Protein AF-A0A8S2X9A6-F1 (afdb_monomer)

Organism: NCBI:txid392030

Nearest PDB structures (foldseek):
  8bhv-assembly1_R  TM=3.637E-01  e=6.060E+00  Homo sapiens
  6nrb-assembly1_1  TM=2.715E-01  e=9.079E+00  Homo sapiens

Secondary structure (DSSP, 8-state):
-HHHHHHTTS-HHHHHHHHHHHHHHHHHHIIIIIHHHHTTS----GGGSPPPP-HHHHHHHHHHHHHHHHTT----

pLDDT: mean 84.87, std 14.99, range [49.38, 97.5]

Sequence (76 aa):
TILDAFKLFFTNEMLELIVLHANLYAKRYYDKKIRPRQDSTNVRSDSHFWKPVDRIELESFIGLLIQSGVHRSNHE

InterPro domains:
  IPR029526 PiggyBac transposable element-derived protein [PF13843] (4-74)

Radius of gyration: 16.94 Å; Cα contacts (8 Å, |Δi|>4): 23; chains: 1; bounding box: 33×22×50 Å

Foldseek 3Di:
DVVVVVCVVVPPVNLVVCLVVVQVVLVVCCVVPPVVVPVPDDDDDPVPDDDRDDSVNSVVVVVVVVVCVVVVVPDD

Solvent-accessible surface area (backbone atoms only — not comparable to full-atom values): 4696 Å² total; per-residue (Å²): 103,74,67,58,61,50,43,72,77,55,36,71,68,56,51,51,49,50,34,52,50,51,38,53,50,52,50,53,48,40,62,71,66,48,48,77,66,50,83,77,66,77,96,69,68,83,85,78,60,87,73,78,65,49,67,68,59,52,54,51,51,52,50,51,51,54,52,28,59,75,68,67,68,63,86,123

Structure (mmCIF, N/CA/C/O backbone):
data_AF-A0A8S2X9A6-F1
#
_entry.id   AF-A0A8S2X9A6-F1
#
loop_
_atom_site.group_PDB
_atom_site.id
_atom_site.type_symbol
_atom_site.label_atom_id
_atom_site.label_alt_id
_atom_site.label_comp_id
_atom_site.label_asym_id
_atom_site.label_entity_id
_atom_site.label_seq_id
_atom_site.pdbx_PDB_ins_code
_atom_site.Cartn_x
_atom_site.Cartn_y
_atom_site.Cartn_z
_atom_site.occupancy
_atom_site.B_iso_or_equiv
_atom_site.auth_seq_id
_atom_site.auth_comp_id
_atom_site.auth_asym_id
_atom_site.auth_atom_id
_atom_site.pdbx_PDB_model_num
ATOM 1 N N . THR A 1 1 ? -8.815 6.828 18.963 1.00 88.81 1 THR A N 1
ATOM 2 C CA . THR A 1 1 ? -9.848 6.788 17.899 1.00 88.81 1 THR A CA 1
ATOM 3 C C . THR A 1 1 ? -9.861 5.410 17.249 1.00 88.81 1 THR A C 1
ATOM 5 O O . THR A 1 1 ? -8.945 4.637 17.505 1.00 88.81 1 THR A O 1
ATOM 8 N N . ILE A 1 2 ? -10.868 5.068 16.431 1.00 90.31 2 ILE A N 1
ATOM 9 C CA . ILE A 1 2 ? -10.874 3.791 15.677 1.00 90.31 2 ILE A CA 1
ATOM 10 C C . ILE A 1 2 ? -9.630 3.688 14.778 1.00 90.31 2 ILE A C 1
ATOM 12 O O . ILE A 1 2 ? -9.030 2.623 14.675 1.00 90.31 2 ILE A O 1
ATOM 16 N N . LEU A 1 3 ? -9.188 4.816 14.212 1.00 89.88 3 LEU A N 1
ATOM 17 C CA . LEU A 1 3 ? -7.949 4.898 13.442 1.00 89.88 3 LEU A CA 1
ATOM 18 C C . LEU A 1 3 ? -6.713 4.541 14.285 1.00 89.88 3 LEU A C 1
ATOM 20 O O . LEU A 1 3 ? -5.844 3.816 13.815 1.00 89.88 3 LEU A O 1
ATOM 24 N N . ASP A 1 4 ? -6.641 5.003 15.533 1.00 92.38 4 ASP A N 1
ATOM 25 C CA . ASP A 1 4 ? -5.517 4.666 16.420 1.00 92.38 4 ASP A CA 1
ATOM 26 C C . ASP A 1 4 ? -5.514 3.179 16.789 1.00 92.38 4 ASP A C 1
ATOM 28 O O . ASP A 1 4 ? -4.453 2.568 16.835 1.00 92.38 4 ASP A O 1
ATOM 32 N N . ALA A 1 5 ? -6.692 2.577 16.984 1.00 92.00 5 ALA A N 1
ATOM 33 C CA . ALA A 1 5 ? -6.806 1.137 17.206 1.00 92.00 5 ALA A CA 1
ATOM 34 C C . ALA A 1 5 ? -6.357 0.338 15.972 1.00 92.00 5 ALA A C 1
ATOM 36 O O . ALA A 1 5 ? -5.646 -0.652 16.106 1.00 92.00 5 ALA A O 1
ATOM 37 N N . PHE A 1 6 ? -6.709 0.793 14.767 1.00 90.50 6 PHE A N 1
ATOM 38 C CA . PHE A 1 6 ? -6.261 0.181 13.516 1.00 90.50 6 PHE A CA 1
ATOM 39 C C . PHE A 1 6 ? -4.731 0.234 13.352 1.00 90.50 6 PHE A C 1
ATOM 41 O O . PHE A 1 6 ? -4.109 -0.762 12.979 1.00 90.50 6 PHE A O 1
ATOM 48 N N . LYS A 1 7 ? -4.108 1.361 13.716 1.00 91.19 7 LYS A N 1
ATOM 49 C CA . LYS A 1 7 ? -2.646 1.551 13.672 1.00 91.19 7 LYS A CA 1
ATOM 50 C C . LYS A 1 7 ? -1.863 0.644 14.632 1.00 91.19 7 LYS A C 1
ATOM 52 O O . LYS A 1 7 ? -0.658 0.498 14.459 1.00 91.19 7 LYS A O 1
ATOM 57 N N . LEU A 1 8 ? -2.520 0.011 15.609 1.00 93.62 8 LEU A N 1
ATOM 58 C CA . LEU A 1 8 ? -1.889 -1.023 16.442 1.00 93.62 8 LEU A CA 1
ATOM 59 C C . LEU A 1 8 ? -1.653 -2.330 15.672 1.00 93.62 8 LEU A C 1
ATOM 61 O O . LEU A 1 8 ? -0.729 -3.066 16.002 1.00 93.62 8 LEU A O 1
ATOM 65 N N . PHE A 1 9 ? -2.477 -2.619 14.660 1.00 93.31 9 PHE A N 1
ATOM 66 C CA . PHE A 1 9 ? -2.356 -3.821 13.828 1.00 93.31 9 PHE A CA 1
ATOM 67 C C . PHE A 1 9 ? -1.529 -3.568 12.567 1.00 93.31 9 PHE A C 1
ATOM 69 O O . PHE A 1 9 ? -0.770 -4.433 12.140 1.00 93.31 9 PHE A O 1
ATOM 76 N N . PHE A 1 10 ? -1.668 -2.376 11.984 1.00 93.19 10 PHE A N 1
ATOM 77 C CA . PHE A 1 10 ? -0.880 -1.926 10.842 1.00 93.19 10 PHE A CA 1
ATOM 78 C C . PHE A 1 10 ? 0.085 -0.838 11.293 1.00 93.19 10 PHE A C 1
ATOM 80 O O . PHE A 1 10 ? -0.221 0.355 11.215 1.00 93.19 10 PHE A O 1
ATOM 87 N N . THR A 1 11 ? 1.244 -1.263 11.797 1.00 94.94 11 THR A N 1
ATOM 88 C CA . THR A 1 11 ? 2.271 -0.325 12.257 1.00 94.94 11 THR A CA 1
ATOM 89 C C . THR A 1 11 ? 2.890 0.429 11.081 1.00 94.94 11 THR A C 1
ATOM 91 O O . THR A 1 11 ? 2.822 -0.009 9.928 1.00 94.94 11 THR A O 1
ATOM 94 N N . ASN A 1 12 ? 3.523 1.570 11.365 1.00 94.19 12 ASN A N 1
ATOM 95 C CA . ASN A 1 12 ? 4.182 2.376 10.334 1.00 94.19 12 ASN A CA 1
ATOM 96 C C . ASN A 1 12 ? 5.255 1.564 9.594 1.00 94.19 12 ASN A C 1
ATOM 98 O O . ASN A 1 12 ? 5.320 1.601 8.369 1.00 94.19 12 ASN A O 1
ATOM 102 N N . GLU A 1 13 ? 6.034 0.776 10.332 1.00 95.50 13 G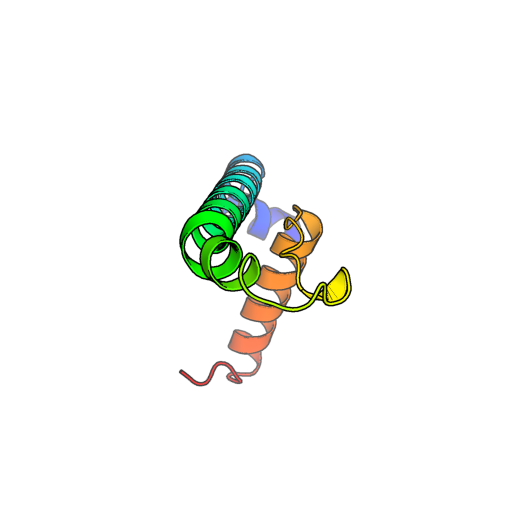LU A N 1
ATOM 103 C CA . GLU A 1 13 ? 7.117 -0.049 9.800 1.00 95.50 13 GLU A CA 1
ATOM 104 C C . GLU A 1 13 ? 6.573 -1.127 8.859 1.00 95.50 13 GLU A C 1
ATOM 106 O O . GLU A 1 13 ? 7.151 -1.386 7.805 1.00 95.50 13 GLU A O 1
ATOM 111 N N . MET A 1 14 ? 5.429 -1.733 9.200 1.00 96.25 14 MET A N 1
ATOM 112 C CA . MET A 1 14 ? 4.769 -2.702 8.323 1.00 96.25 14 MET A CA 1
ATOM 113 C C . MET A 1 14 ? 4.294 -2.053 7.025 1.00 96.25 14 MET A C 1
ATOM 115 O O . MET A 1 14 ? 4.514 -2.608 5.949 1.00 96.25 14 MET A O 1
ATOM 119 N N . LEU A 1 15 ? 3.661 -0.881 7.110 1.00 95.88 15 LEU A N 1
ATOM 120 C CA . LEU A 1 15 ? 3.181 -0.159 5.931 1.00 95.88 15 LEU A CA 1
ATOM 121 C C . LEU A 1 15 ? 4.342 0.243 5.014 1.00 95.88 15 LEU A C 1
ATOM 123 O O . LEU A 1 15 ? 4.274 0.024 3.806 1.00 95.88 15 LEU A O 1
ATOM 127 N N . GLU A 1 16 ? 5.435 0.753 5.579 1.00 96.25 16 GLU A N 1
ATOM 128 C CA . GLU A 1 16 ? 6.652 1.088 4.831 1.00 96.25 16 GLU A CA 1
ATOM 129 C C . GLU A 1 16 ? 7.271 -0.142 4.156 1.00 96.25 16 GLU A C 1
ATOM 131 O O . GLU A 1 16 ? 7.670 -0.080 2.990 1.00 96.25 16 GLU A O 1
ATOM 136 N N . LEU A 1 17 ? 7.295 -1.285 4.848 1.00 97.50 17 LEU A N 1
ATOM 137 C CA . LEU A 1 17 ? 7.817 -2.534 4.301 1.00 97.50 17 LEU A CA 1
ATOM 138 C C . LEU A 1 17 ? 6.953 -3.059 3.144 1.00 97.50 17 LEU A C 1
ATOM 140 O O . LEU A 1 17 ? 7.489 -3.512 2.130 1.00 97.50 17 LEU A O 1
ATOM 144 N N . ILE A 1 18 ? 5.625 -2.950 3.250 1.00 97.06 18 ILE A N 1
ATOM 145 C CA . ILE A 1 18 ? 4.700 -3.296 2.162 1.00 97.06 18 ILE A CA 1
ATOM 146 C C . ILE A 1 18 ? 4.947 -2.392 0.950 1.00 97.06 18 ILE A C 1
ATOM 148 O O . ILE A 1 18 ? 5.103 -2.908 -0.157 1.00 97.06 18 ILE A O 1
ATOM 152 N N . VAL A 1 19 ? 5.046 -1.072 1.147 1.00 97.31 19 VAL A N 1
ATOM 153 C CA . VAL A 1 19 ? 5.342 -0.111 0.067 1.00 97.31 19 VAL A CA 1
ATOM 154 C C . VAL A 1 19 ? 6.665 -0.452 -0.621 1.00 97.31 19 VAL A C 1
ATOM 156 O O . VAL A 1 19 ? 6.731 -0.537 -1.852 1.00 97.31 19 VAL A O 1
ATOM 159 N N . LEU A 1 20 ? 7.718 -0.708 0.161 1.00 97.19 20 LEU A N 1
ATOM 160 C CA . LEU A 1 20 ? 9.029 -1.090 -0.357 1.00 97.19 20 LEU A CA 1
ATOM 161 C C . LEU A 1 20 ? 8.937 -2.352 -1.224 1.00 97.19 20 LEU A C 1
ATOM 163 O O . LEU A 1 20 ? 9.413 -2.361 -2.363 1.00 97.19 20 LEU A O 1
ATOM 167 N N . HIS A 1 21 ? 8.318 -3.415 -0.709 1.00 97.44 21 HIS A N 1
ATOM 168 C CA . HIS A 1 21 ? 8.216 -4.680 -1.429 1.00 97.44 21 HIS A CA 1
ATOM 169 C C . HIS A 1 21 ? 7.306 -4.597 -2.655 1.00 97.44 21 HIS A C 1
ATOM 171 O O . HIS A 1 21 ? 7.657 -5.172 -3.688 1.00 97.44 21 HIS A O 1
ATOM 177 N N . ALA A 1 22 ? 6.198 -3.856 -2.586 1.00 96.06 22 ALA A N 1
ATOM 178 C CA . ALA A 1 22 ? 5.308 -3.623 -3.721 1.00 96.06 22 ALA A CA 1
ATOM 179 C C . ALA A 1 22 ? 6.061 -2.946 -4.875 1.00 96.06 22 ALA A C 1
ATOM 181 O O . ALA A 1 22 ? 6.045 -3.431 -6.009 1.00 96.06 22 ALA A O 1
ATOM 182 N N . ASN A 1 23 ? 6.815 -1.889 -4.570 1.00 95.50 23 ASN A N 1
ATOM 183 C CA . ASN A 1 23 ? 7.609 -1.167 -5.561 1.00 95.50 23 ASN A CA 1
ATOM 184 C C . ASN A 1 23 ? 8.767 -2.002 -6.117 1.00 95.50 23 ASN A C 1
ATOM 186 O O . ASN A 1 23 ? 8.999 -2.011 -7.329 1.00 95.50 23 ASN A O 1
ATOM 190 N N . LEU A 1 24 ? 9.471 -2.754 -5.264 1.00 95.12 24 LEU A N 1
ATOM 191 C CA . LEU A 1 24 ? 10.521 -3.676 -5.705 1.00 95.12 24 LEU A CA 1
ATOM 192 C C . LEU A 1 24 ? 9.971 -4.764 -6.630 1.00 95.12 24 LEU A C 1
ATOM 194 O O . LEU A 1 24 ? 10.588 -5.074 -7.653 1.00 95.12 24 LEU A O 1
ATOM 198 N N . TYR A 1 25 ? 8.822 -5.344 -6.283 1.00 94.00 25 TYR A N 1
ATOM 199 C CA . TYR A 1 25 ? 8.173 -6.362 -7.098 1.00 94.00 25 TYR A CA 1
ATOM 200 C C . TYR A 1 25 ? 7.733 -5.792 -8.447 1.00 94.00 25 TYR A C 1
ATOM 202 O O . TYR A 1 25 ? 8.077 -6.358 -9.485 1.00 94.00 25 TYR A O 1
ATOM 210 N N . ALA A 1 26 ? 7.044 -4.650 -8.447 1.00 91.38 26 ALA A N 1
ATOM 211 C CA . ALA A 1 26 ? 6.567 -4.017 -9.669 1.00 91.38 26 ALA A CA 1
ATOM 212 C C . ALA A 1 26 ? 7.718 -3.647 -10.614 1.00 91.38 26 ALA A C 1
ATOM 214 O O . ALA A 1 26 ? 7.649 -3.938 -11.809 1.00 91.38 26 ALA A O 1
ATOM 215 N N . LYS A 1 27 ? 8.825 -3.117 -10.075 1.00 89.94 27 LYS A N 1
ATOM 216 C CA . LYS A 1 27 ? 10.044 -2.845 -10.847 1.00 89.94 27 LYS A CA 1
ATOM 217 C C . LYS A 1 27 ? 10.614 -4.116 -11.480 1.00 89.94 27 LYS A C 1
ATOM 219 O O . LYS A 1 27 ? 10.829 -4.155 -12.688 1.00 89.94 27 LYS A O 1
ATOM 224 N N . ARG A 1 28 ? 10.798 -5.186 -10.692 1.00 90.50 28 ARG A N 1
ATOM 225 C CA . ARG A 1 28 ? 11.297 -6.483 -11.197 1.00 90.50 28 ARG A CA 1
ATOM 226 C C . ARG A 1 28 ? 10.384 -7.071 -12.270 1.00 90.50 28 ARG A C 1
ATOM 228 O O . ARG A 1 28 ? 10.871 -7.638 -13.246 1.00 90.50 28 ARG A O 1
ATOM 235 N N . TYR A 1 29 ? 9.072 -6.960 -12.085 1.00 87.69 29 TYR A N 1
ATOM 236 C CA . TYR A 1 29 ? 8.091 -7.424 -13.056 1.00 87.69 29 TYR A CA 1
ATOM 237 C C . TYR A 1 29 ? 8.195 -6.632 -14.364 1.00 87.69 29 TYR A C 1
ATOM 239 O O . TYR A 1 29 ? 8.295 -7.235 -15.433 1.00 87.69 29 TYR A O 1
ATOM 247 N N . TYR A 1 30 ? 8.245 -5.301 -14.278 1.00 83.62 30 TYR A N 1
ATOM 248 C CA . TYR A 1 30 ? 8.381 -4.419 -15.432 1.00 83.62 30 TYR A CA 1
ATOM 249 C C . TYR A 1 30 ? 9.669 -4.702 -16.216 1.00 83.62 30 TYR A C 1
ATOM 251 O O . TYR A 1 30 ? 9.611 -4.971 -17.419 1.00 83.62 30 TYR A O 1
ATOM 259 N N . ASP A 1 31 ? 10.811 -4.752 -15.526 1.00 84.12 31 ASP A N 1
ATOM 260 C CA . ASP A 1 31 ? 12.120 -5.019 -16.131 1.00 84.12 31 ASP A CA 1
ATOM 261 C C . ASP A 1 31 ? 12.181 -6.398 -16.806 1.00 84.12 31 ASP A C 1
ATOM 263 O O . ASP A 1 31 ? 12.789 -6.546 -17.864 1.00 84.12 31 ASP A O 1
ATOM 267 N N . LYS A 1 32 ? 11.531 -7.418 -16.226 1.00 84.75 32 LYS A N 1
ATOM 268 C CA . LYS A 1 32 ? 11.566 -8.793 -16.749 1.00 84.75 32 LYS A CA 1
ATOM 269 C C . LYS A 1 32 ? 10.562 -9.051 -17.873 1.00 84.75 32 LYS A C 1
ATOM 271 O O . LYS A 1 32 ? 10.828 -9.876 -18.745 1.00 84.75 32 LYS A O 1
ATOM 276 N N . LYS A 1 33 ? 9.370 -8.454 -17.810 1.00 79.69 33 LYS A N 1
ATOM 277 C CA . LYS A 1 33 ? 8.229 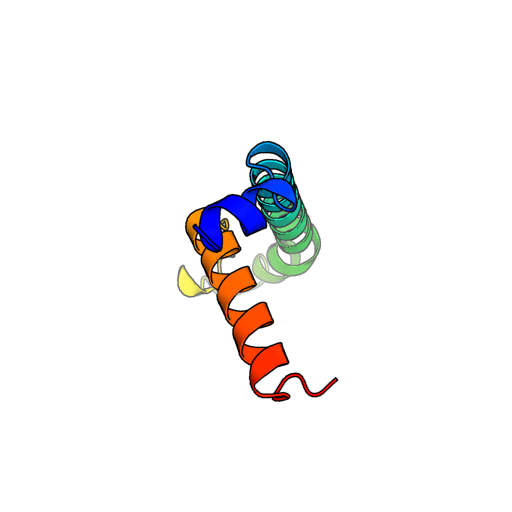-8.839 -18.662 1.00 79.69 33 LYS A CA 1
ATOM 278 C C . LYS A 1 33 ? 7.826 -7.773 -19.669 1.00 79.69 33 LYS A C 1
ATOM 280 O O . LYS A 1 33 ? 7.310 -8.130 -20.726 1.00 79.69 33 LYS A O 1
ATOM 285 N N . ILE A 1 34 ? 8.026 -6.499 -19.343 1.00 71.75 34 ILE A N 1
ATOM 286 C CA . ILE A 1 34 ? 7.520 -5.379 -20.143 1.00 71.75 34 ILE A CA 1
ATOM 287 C C . ILE A 1 34 ? 8.655 -4.772 -20.967 1.00 71.75 34 ILE A C 1
ATOM 289 O O . ILE A 1 34 ? 8.538 -4.699 -22.189 1.00 71.75 34 ILE A O 1
ATOM 293 N N . ARG A 1 35 ? 9.785 -4.449 -20.328 1.00 67.12 35 ARG A N 1
ATOM 294 C CA . ARG A 1 35 ? 10.939 -3.807 -20.975 1.00 67.12 35 ARG A CA 1
ATOM 295 C C . ARG A 1 35 ? 11.494 -4.572 -22.196 1.00 67.12 35 ARG A C 1
ATOM 297 O O . ARG A 1 35 ? 11.601 -3.953 -23.249 1.00 67.12 35 ARG A O 1
ATOM 304 N N . PRO A 1 36 ? 11.730 -5.902 -22.158 1.00 60.88 36 PRO A N 1
ATOM 305 C CA . PRO A 1 36 ? 12.285 -6.629 -23.309 1.00 60.88 36 PRO A CA 1
ATOM 306 C C . PRO A 1 36 ? 11.333 -6.689 -24.513 1.00 60.88 36 PRO A C 1
ATOM 308 O O . PRO A 1 36 ? 11.747 -6.987 -25.629 1.00 60.88 36 PRO A O 1
ATOM 311 N N . ARG A 1 37 ? 10.034 -6.445 -24.291 1.00 58.44 37 ARG A N 1
ATOM 312 C CA . ARG A 1 37 ? 8.999 -6.458 -25.331 1.00 58.44 37 ARG A CA 1
ATOM 313 C C . ARG A 1 37 ? 8.900 -5.106 -26.053 1.00 58.44 37 ARG A C 1
ATOM 315 O O . ARG A 1 37 ? 8.398 -5.058 -27.172 1.00 58.44 37 ARG A O 1
ATOM 322 N N . GLN A 1 38 ? 9.383 -4.032 -25.423 1.00 57.56 38 GLN A N 1
ATOM 323 C CA . GLN A 1 38 ? 9.258 -2.644 -25.879 1.00 57.56 38 GLN A CA 1
ATOM 324 C C . GLN A 1 38 ? 10.389 -2.189 -26.813 1.00 57.56 38 GLN A C 1
ATOM 326 O O . GLN A 1 38 ? 10.146 -1.342 -27.667 1.00 57.56 38 GLN A O 1
ATOM 331 N N . ASP A 1 39 ? 11.576 -2.800 -26.730 1.00 57.09 39 ASP A N 1
ATOM 332 C CA . ASP A 1 39 ? 12.740 -2.447 -27.566 1.00 57.09 39 ASP A CA 1
ATOM 333 C C . ASP A 1 39 ? 12.545 -2.745 -29.071 1.00 57.09 39 ASP A C 1
ATOM 335 O O . ASP A 1 39 ? 13.397 -2.401 -29.886 1.00 57.09 39 ASP A O 1
ATOM 339 N N . SER A 1 40 ? 11.430 -3.374 -29.470 1.00 56.19 40 SER A N 1
ATOM 340 C CA . SER A 1 40 ? 11.232 -3.850 -30.845 1.00 56.19 40 SER A CA 1
ATOM 341 C C . SER A 1 40 ? 10.412 -2.942 -31.764 1.00 56.19 40 SER A C 1
ATOM 343 O O . SER A 1 40 ? 10.636 -3.020 -32.961 1.00 56.19 40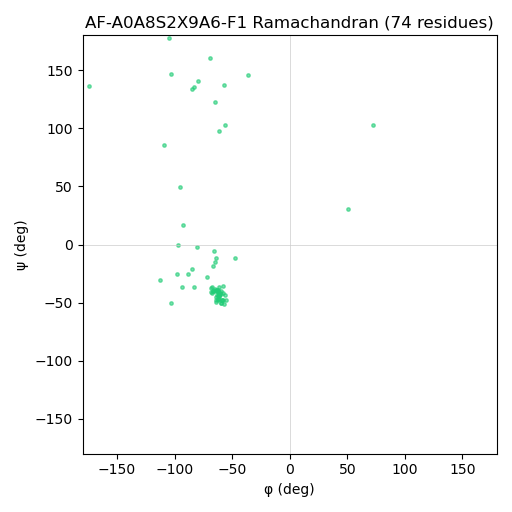 SER A O 1
ATOM 345 N N . THR A 1 41 ? 9.501 -2.080 -31.298 1.00 54.94 41 THR A N 1
ATOM 346 C CA . THR A 1 41 ? 8.814 -1.078 -32.152 1.00 54.94 41 THR A CA 1
ATOM 347 C C . THR A 1 41 ? 7.924 -0.144 -31.316 1.00 54.94 41 THR A C 1
ATOM 349 O O . THR A 1 41 ? 7.137 -0.601 -30.494 1.00 54.94 41 THR A O 1
ATOM 352 N N . ASN A 1 42 ? 7.974 1.158 -31.618 1.00 49.38 42 ASN A N 1
ATOM 353 C CA . ASN A 1 42 ? 7.094 2.239 -31.141 1.00 49.38 42 ASN A CA 1
ATOM 354 C C . ASN A 1 42 ? 7.239 2.708 -29.680 1.00 49.38 42 ASN A C 1
ATOM 356 O O . ASN A 1 42 ? 6.659 2.157 -28.744 1.00 49.38 42 ASN A O 1
ATOM 360 N N . VAL A 1 43 ? 7.896 3.864 -29.541 1.00 56.41 43 VAL A N 1
ATOM 361 C CA . VAL A 1 43 ? 7.814 4.773 -28.390 1.00 56.41 43 VAL A CA 1
ATOM 362 C C . VAL A 1 43 ? 6.344 5.158 -28.177 1.00 56.41 43 VAL A C 1
ATOM 364 O O . VAL A 1 43 ? 5.782 5.949 -28.933 1.00 56.41 43 VAL A O 1
ATOM 367 N N . ARG A 1 44 ? 5.692 4.561 -27.176 1.00 53.41 44 ARG A N 1
ATOM 368 C CA . ARG A 1 44 ? 4.365 4.983 -26.702 1.00 53.41 44 ARG A CA 1
ATOM 369 C C . ARG A 1 44 ? 4.501 5.761 -25.398 1.00 53.41 44 ARG A C 1
ATOM 371 O O . ARG A 1 44 ? 5.390 5.483 -24.603 1.00 53.41 44 ARG A O 1
ATOM 378 N N . SER A 1 45 ? 3.594 6.723 -25.241 1.00 54.59 45 SER A N 1
ATOM 379 C CA . SER A 1 45 ? 3.461 7.705 -24.161 1.00 54.59 45 SER A CA 1
ATOM 380 C C . SER A 1 45 ? 3.815 7.200 -22.757 1.00 54.59 45 SER A C 1
ATOM 382 O O . SER A 1 45 ? 3.475 6.075 -22.390 1.00 54.59 45 SER A O 1
ATOM 384 N N . ASP A 1 46 ? 4.379 8.097 -21.936 1.00 55.75 46 ASP A N 1
ATOM 385 C CA . ASP A 1 46 ? 4.723 7.931 -20.505 1.00 55.75 46 ASP A CA 1
ATOM 386 C C . ASP A 1 46 ? 3.612 7.323 -19.622 1.00 55.75 46 ASP A C 1
ATOM 388 O O . ASP A 1 46 ? 3.857 6.891 -18.497 1.00 55.75 46 ASP A O 1
ATOM 392 N N . SER A 1 47 ? 2.382 7.223 -20.130 1.00 56.72 47 SER A N 1
ATOM 393 C CA . SER A 1 47 ? 1.242 6.558 -19.496 1.00 56.72 47 SER A CA 1
ATOM 394 C C . SER A 1 47 ? 1.405 5.045 -19.284 1.00 56.72 47 SER A C 1
ATOM 396 O O . SER A 1 47 ? 0.577 4.453 -18.598 1.00 56.72 47 SER A O 1
ATOM 398 N N . HIS A 1 48 ? 2.418 4.398 -19.875 1.00 61.91 48 HIS A N 1
ATOM 399 C CA . HIS A 1 48 ? 2.654 2.951 -19.744 1.00 61.91 48 HIS A CA 1
ATOM 400 C C . HIS A 1 48 ? 3.695 2.552 -18.684 1.00 61.91 48 HIS A C 1
ATOM 402 O O . HIS A 1 48 ? 3.948 1.356 -18.507 1.00 61.91 48 HIS A O 1
ATOM 408 N N . PHE A 1 49 ? 4.298 3.507 -17.974 1.00 71.31 49 PHE A N 1
ATOM 409 C CA . PHE A 1 49 ? 5.214 3.193 -16.878 1.00 71.31 49 PHE A CA 1
ATOM 410 C C . PHE A 1 49 ? 4.461 2.917 -15.576 1.00 71.31 49 PHE A C 1
ATOM 412 O O . PHE A 1 49 ? 3.544 3.648 -15.200 1.00 71.31 49 PHE A O 1
ATOM 419 N N . TRP A 1 50 ? 4.876 1.861 -14.867 1.00 78.75 50 TRP A N 1
ATOM 4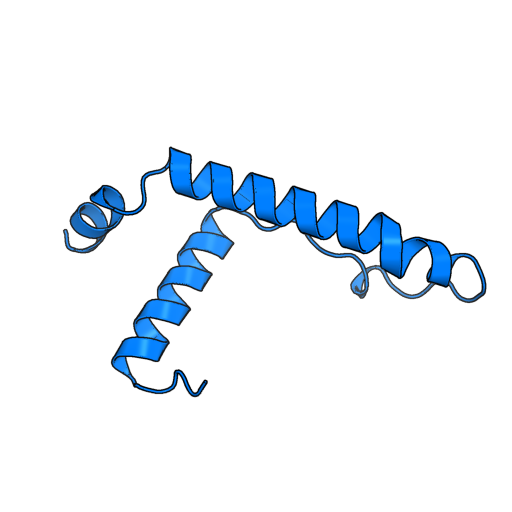20 C CA . TRP A 1 50 ? 4.409 1.624 -13.505 1.00 78.75 50 TRP A CA 1
ATOM 421 C C . TRP A 1 50 ? 4.901 2.755 -12.602 1.00 78.75 50 TRP A C 1
ATOM 423 O O . TRP A 1 50 ? 6.107 2.994 -12.503 1.00 78.75 50 TRP A O 1
ATOM 433 N N . LYS A 1 51 ? 3.970 3.440 -11.939 1.00 87.50 51 LYS A N 1
ATOM 434 C CA . LYS A 1 51 ? 4.296 4.472 -10.957 1.00 87.50 51 LYS A CA 1
ATOM 435 C C . LYS A 1 51 ? 4.535 3.819 -9.595 1.00 87.50 51 LYS A C 1
ATOM 437 O O . LYS A 1 51 ? 3.747 2.954 -9.213 1.00 87.50 51 LYS A O 1
ATOM 442 N N . PRO A 1 52 ? 5.606 4.188 -8.873 1.00 92.00 52 PRO A N 1
ATOM 443 C CA . PRO A 1 52 ? 5.799 3.727 -7.508 1.00 92.00 52 PRO A CA 1
ATOM 444 C C . PRO A 1 52 ? 4.606 4.114 -6.637 1.00 92.00 52 PRO A C 1
ATOM 446 O O . PRO A 1 52 ? 4.125 5.237 -6.734 1.00 92.00 52 PRO A O 1
ATOM 449 N N . VAL A 1 53 ? 4.172 3.176 -5.805 1.00 95.12 53 VAL A N 1
ATOM 450 C CA . VAL A 1 53 ? 3.129 3.375 -4.803 1.00 95.12 53 VAL A CA 1
ATOM 451 C C . VAL A 1 53 ? 3.736 4.069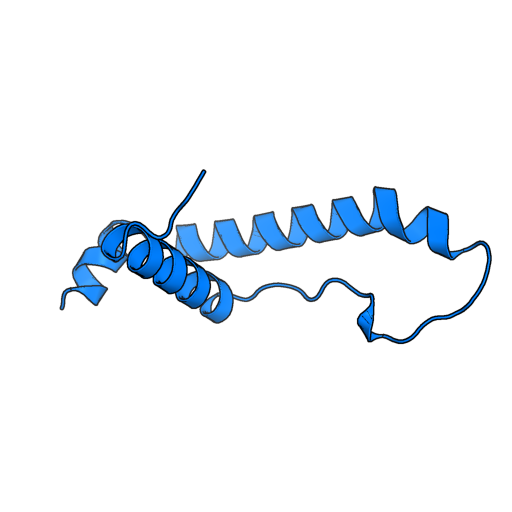 -3.591 1.00 95.12 53 VAL A C 1
ATOM 453 O O . VAL A 1 53 ? 4.857 3.731 -3.194 1.00 95.12 53 VAL A O 1
ATOM 456 N N . ASP A 1 54 ? 3.010 5.003 -2.989 1.00 96.25 54 ASP A N 1
ATOM 457 C CA . ASP A 1 54 ? 3.382 5.613 -1.715 1.00 96.25 54 ASP A CA 1
ATOM 458 C C . ASP A 1 54 ? 2.539 5.104 -0.531 1.00 96.25 54 ASP A C 1
ATOM 460 O O . ASP A 1 54 ? 1.645 4.260 -0.648 1.00 96.25 54 ASP A O 1
ATOM 464 N N . ARG A 1 55 ? 2.871 5.591 0.667 1.00 94.81 55 ARG A N 1
ATOM 465 C CA . ARG A 1 55 ? 2.182 5.182 1.891 1.00 94.81 55 ARG A CA 1
ATOM 466 C C . ARG A 1 55 ? 0.713 5.616 1.913 1.00 94.81 55 ARG A C 1
ATOM 468 O O . ARG A 1 55 ? -0.124 4.868 2.414 1.00 94.81 55 ARG A O 1
ATOM 475 N N . ILE A 1 56 ? 0.403 6.804 1.402 1.00 94.94 56 ILE A N 1
ATOM 476 C CA . ILE A 1 56 ? -0.956 7.355 1.412 1.00 94.94 56 ILE A CA 1
ATOM 477 C C . ILE A 1 56 ? -1.842 6.531 0.476 1.00 94.94 56 ILE A C 1
ATOM 479 O O . ILE A 1 56 ? -2.977 6.196 0.825 1.00 94.94 56 ILE A O 1
ATOM 483 N N . GLU A 1 57 ? -1.313 6.146 -0.683 1.00 96.44 57 GLU A N 1
ATOM 484 C CA . GLU A 1 57 ? -1.975 5.245 -1.623 1.00 96.44 57 GLU A CA 1
ATOM 485 C C . GLU A 1 57 ? -2.233 3.869 -1.001 1.00 96.44 57 GLU A C 1
ATOM 487 O O . GLU A 1 57 ? -3.345 3.353 -1.120 1.00 96.44 57 GLU A O 1
ATOM 492 N N . LEU A 1 58 ? -1.258 3.296 -0.281 1.00 96.56 58 LEU A N 1
ATOM 493 C CA . LEU A 1 58 ? -1.448 2.024 0.423 1.00 96.56 58 LEU A CA 1
ATOM 494 C C . LEU A 1 58 ? -2.545 2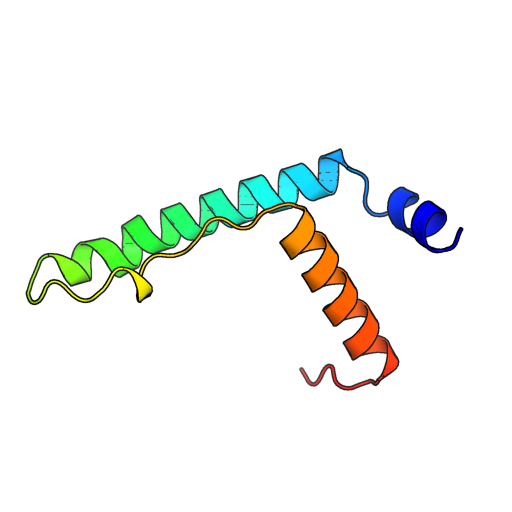.116 1.495 1.00 96.56 58 LEU A C 1
ATOM 496 O O . LEU A 1 58 ? -3.417 1.250 1.558 1.00 96.56 58 LEU A O 1
ATOM 500 N N . GLU A 1 59 ? -2.529 3.155 2.330 1.00 95.25 59 GLU A N 1
ATOM 501 C CA . GLU A 1 59 ? -3.555 3.356 3.363 1.00 95.25 59 GLU A CA 1
ATOM 502 C C . GLU A 1 59 ? -4.946 3.553 2.746 1.00 95.25 59 GLU A C 1
ATOM 504 O O . GLU A 1 59 ? -5.928 2.975 3.219 1.00 95.25 59 GLU A O 1
ATOM 509 N N . SER A 1 60 ? -5.024 4.293 1.637 1.00 95.88 60 SER A N 1
ATOM 510 C CA . SER A 1 60 ? -6.263 4.477 0.873 1.00 95.88 60 SER A CA 1
ATOM 511 C C . SER A 1 60 ? -6.770 3.155 0.294 1.00 95.88 60 SER A C 1
ATOM 513 O O . SER A 1 60 ? -7.959 2.848 0.393 1.00 95.88 60 SER A O 1
ATOM 515 N N . PHE A 1 61 ? -5.872 2.336 -0.259 1.00 95.94 61 PHE A N 1
ATOM 516 C CA . PHE A 1 61 ? -6.198 1.008 -0.767 1.00 95.94 61 PHE A CA 1
ATOM 517 C C . PHE A 1 61 ? -6.734 0.091 0.340 1.00 95.94 61 PHE A C 1
ATOM 519 O O . PHE A 1 61 ? -7.765 -0.553 0.150 1.00 95.94 61 PHE A O 1
ATOM 526 N N . ILE A 1 62 ? -6.115 0.083 1.525 1.00 95.25 62 ILE A N 1
ATOM 527 C CA . ILE A 1 62 ? -6.624 -0.686 2.671 1.00 95.25 62 ILE A CA 1
ATOM 528 C C . ILE A 1 62 ? -8.012 -0.185 3.100 1.00 95.25 62 ILE A C 1
ATOM 530 O O . ILE A 1 62 ? -8.898 -0.993 3.382 1.00 95.25 62 ILE A O 1
ATOM 534 N N . GLY A 1 63 ? -8.240 1.131 3.083 1.00 94.50 63 GLY A N 1
ATOM 535 C CA . GLY A 1 63 ? -9.562 1.715 3.314 1.00 94.50 63 GLY A CA 1
ATOM 536 C C . GLY A 1 63 ? -10.621 1.182 2.341 1.00 94.50 63 GLY A C 1
ATOM 537 O O . GLY A 1 63 ? -11.708 0.794 2.772 1.00 94.50 63 GLY A O 1
ATOM 538 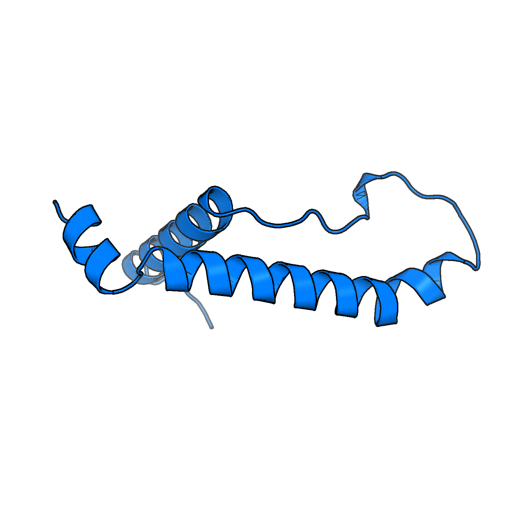N N . LEU A 1 64 ? -10.290 1.076 1.048 1.00 95.50 64 LEU A N 1
ATOM 539 C CA . LEU A 1 64 ? -11.173 0.476 0.040 1.00 95.50 64 LEU A CA 1
ATOM 540 C C . LEU A 1 64 ? -11.452 -1.006 0.321 1.00 95.50 64 LEU A C 1
ATOM 542 O O . LEU A 1 64 ? -12.595 -1.440 0.180 1.00 95.50 64 LEU A O 1
ATOM 546 N N . LEU A 1 65 ? -10.451 -1.775 0.764 1.00 94.75 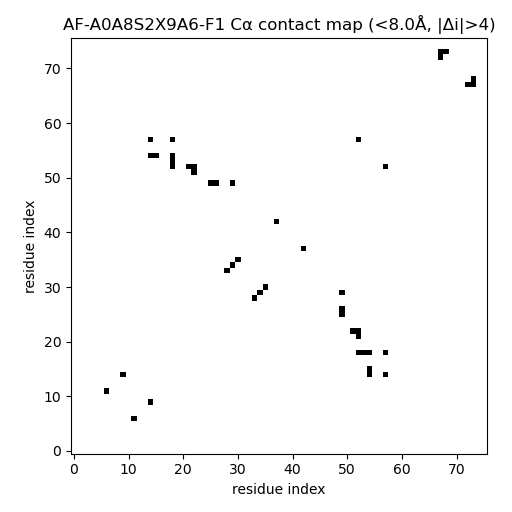65 LEU A N 1
ATOM 547 C CA . LEU A 1 65 ? -10.641 -3.182 1.136 1.00 94.75 65 LEU A CA 1
ATOM 548 C C . LEU A 1 65 ? -11.613 -3.326 2.312 1.00 94.75 65 LEU A C 1
ATOM 550 O O . LEU A 1 65 ? -12.559 -4.112 2.231 1.00 94.75 65 LEU A O 1
ATOM 554 N N . ILE A 1 66 ? -11.437 -2.527 3.368 1.00 93.88 66 ILE A N 1
ATOM 555 C CA . ILE A 1 66 ? -12.345 -2.517 4.524 1.00 93.88 66 ILE A CA 1
ATOM 556 C C . ILE A 1 66 ? -13.764 -2.162 4.069 1.00 93.88 66 ILE A C 1
ATOM 558 O O . ILE A 1 66 ? -14.713 -2.879 4.392 1.00 93.88 66 ILE A O 1
ATOM 562 N N . GLN A 1 67 ? -13.906 -1.104 3.266 1.00 95.19 67 GLN A N 1
ATOM 563 C CA . GLN A 1 67 ? -15.197 -0.667 2.740 1.00 95.19 67 GLN A CA 1
ATOM 564 C C . GLN A 1 67 ? -15.875 -1.766 1.907 1.00 95.19 67 GLN A C 1
ATOM 566 O O . GLN A 1 67 ? -17.071 -2.015 2.065 1.00 95.19 67 GLN A O 1
ATOM 571 N N . SER A 1 68 ? -15.113 -2.463 1.059 1.00 95.25 68 SER A N 1
ATOM 572 C CA . SER A 1 68 ? -15.628 -3.561 0.235 1.00 95.25 68 SER A CA 1
ATOM 573 C C . SER A 1 68 ? -16.131 -4.740 1.077 1.00 95.25 68 SER A C 1
ATOM 575 O O . SER A 1 68 ? -17.192 -5.294 0.786 1.00 95.25 68 SER A O 1
ATOM 577 N N . GLY A 1 69 ? -15.429 -5.070 2.168 1.00 93.38 69 GLY A N 1
ATOM 578 C CA . GLY A 1 69 ? -15.837 -6.113 3.108 1.00 93.38 69 GLY A CA 1
ATOM 579 C C . GLY A 1 69 ? -17.112 -5.746 3.869 1.00 93.38 69 GLY A C 1
ATOM 580 O O . GLY A 1 69 ? -18.001 -6.584 4.023 1.00 93.38 69 GLY A O 1
ATOM 581 N N . VAL A 1 70 ? -17.254 -4.479 4.276 1.00 94.50 70 VAL A N 1
ATOM 582 C CA . VAL A 1 70 ? -18.473 -3.968 4.929 1.00 94.50 70 VAL A CA 1
ATOM 583 C C . VAL A 1 70 ? -19.685 -4.078 4.002 1.00 94.50 70 VAL A C 1
ATOM 585 O O . VAL A 1 70 ? -20.747 -4.534 4.428 1.00 94.50 70 VAL A O 1
ATOM 588 N N . HIS A 1 71 ? -19.528 -3.713 2.729 1.00 95.19 71 HIS A N 1
ATOM 589 C CA . HIS A 1 71 ? -20.607 -3.793 1.742 1.00 95.19 71 HIS A CA 1
ATOM 590 C C . HIS A 1 71 ? -20.818 -5.190 1.153 1.00 95.19 71 HIS A C 1
ATOM 592 O O . HIS A 1 71 ? -21.734 -5.361 0.348 1.00 95.19 71 HIS A O 1
ATOM 598 N N . ARG A 1 72 ? -20.002 -6.183 1.541 1.00 90.44 72 ARG A N 1
ATOM 599 C CA . ARG A 1 72 ? -19.989 -7.529 0.941 1.00 90.44 72 ARG A CA 1
ATOM 600 C C . ARG A 1 72 ? -19.888 -7.479 -0.587 1.00 90.44 72 ARG A C 1
ATOM 602 O O . ARG A 1 72 ? -20.427 -8.332 -1.284 1.00 90.44 72 ARG A O 1
ATOM 609 N N . SER A 1 73 ? -19.221 -6.446 -1.101 1.00 91.00 73 SER A N 1
ATOM 610 C CA . SER A 1 73 ? -18.992 -6.230 -2.530 1.00 91.00 73 SER A CA 1
ATOM 611 C C . SER A 1 73 ? -17.657 -6.830 -2.978 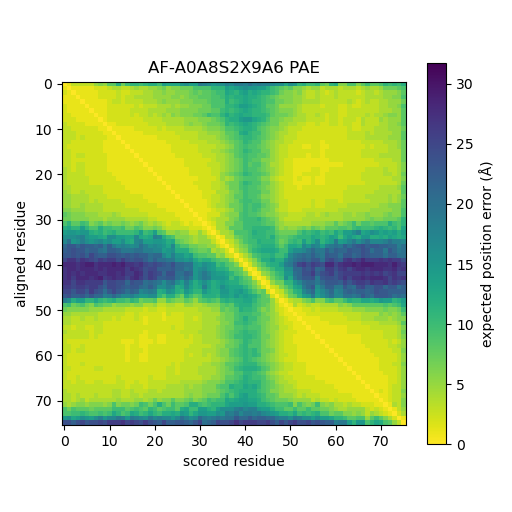1.00 91.00 73 SER A C 1
ATOM 613 O O . SER A 1 73 ? -17.110 -6.449 -4.008 1.00 91.00 73 SER A O 1
ATOM 615 N N . ASN A 1 74 ? -17.093 -7.713 -2.160 1.00 81.44 74 ASN A N 1
ATOM 616 C CA . ASN A 1 74 ? -15.788 -8.337 -2.300 1.00 81.44 74 ASN A CA 1
ATOM 617 C C . ASN A 1 74 ? -15.908 -9.709 -2.975 1.00 81.44 74 ASN A C 1
ATOM 619 O O . ASN A 1 74 ? -15.393 -10.692 -2.456 1.00 81.44 74 ASN A O 1
ATOM 623 N N . HIS A 1 75 ? -16.625 -9.772 -4.099 1.00 76.19 75 HIS A N 1
ATOM 624 C CA . HIS A 1 75 ? -16.778 -11.002 -4.873 1.00 76.19 75 HIS A CA 1
ATOM 625 C C . HIS A 1 75 ? -15.413 -11.502 -5.373 1.00 76.19 75 HIS A C 1
ATOM 627 O O . HIS A 1 75 ? -14.910 -11.034 -6.394 1.00 76.19 75 HIS A O 1
ATOM 633 N N . GLU A 1 76 ? -14.850 -12.453 -4.632 1.00 53.59 76 GLU A N 1
ATOM 634 C CA . GLU A 1 76 ? -13.997 -13.535 -5.128 1.00 53.59 76 GLU A CA 1
ATOM 635 C C . GLU A 1 76 ? -14.835 -14.814 -5.248 1.00 53.59 76 GLU A C 1
ATOM 637 O O . GLU A 1 76 ? -15.693 -15.048 -4.360 1.00 53.59 76 GLU A O 1
#

Mean predicted aligned error: 7.27 Å